Protein AF-R7J8L6-F1 (afdb_monomer_lite)

pLDDT: mean 87.49, std 13.2, range [53.81, 97.88]

Foldseek 3Di:
DVVVVVVVVVVVVVVVVVVVVLVVLLVVLVVLLVVLLVLLLQLLQLLLVLVVLVVVVSVVSVVVSVVLVVVLVVVLCVVQPDDPPDDPVCVSCSSNVSSVVSNVSSVVVSVVSLVVLQVCCVPCLVSCVPPHNCSNPPVSSVVSD

Secondary structure (DSSP, 8-state):
-HHHHHHHHHHHHHHHHHHHHHHHHHHHHHHHHHHHHHHHHHHHHHHHHHTTTSHHHHHHHHHHHHHHHHHHHHHHHHHS---TTS-HHHHHHHHHHHHHHHHHHHHHHHHHHHHHHHHHHHHHGGGGTTT-TTTT-HHHHHTT-

Sequence (145 aa):
MKKFIIILTLLLFANSVLAASNTNEKRNAFREMAKSHQYQHETCINISRNFKSDNRFSNYLRNNCLLYESDRQRMLDTIFPISNNVDESYKEQYPILKANFAIAMNKREIENYRLIINEYCKYNKYKFAKKDPEACSPKRINSLF

Structure (mmCIF, N/CA/C/O backbone):
data_AF-R7J8L6-F1
#
_entry.id   AF-R7J8L6-F1
#
loop_
_atom_site.group_PDB
_atom_site.id
_atom_site.type_symbol
_atom_site.label_atom_id
_atom_site.label_alt_id
_atom_site.label_comp_id
_atom_site.label_asym_id
_atom_site.label_entity_id
_atom_site.label_seq_id
_atom_site.pdbx_PDB_ins_code
_atom_site.Cartn_x
_atom_site.Cartn_y
_atom_site.Cartn_z
_atom_site.occupancy
_atom_site.B_iso_or_equiv
_atom_site.auth_seq_id
_atom_site.auth_comp_id
_atom_site.auth_asym_id
_atom_site.auth_atom_id
_atom_site.pdbx_PDB_model_num
ATOM 1 N N . MET A 1 1 ? 47.776 9.329 -38.744 1.00 53.81 1 MET A N 1
ATOM 2 C CA . MET A 1 1 ? 47.288 8.055 -38.161 1.00 53.81 1 MET A CA 1
ATOM 3 C C . MET A 1 1 ? 47.088 8.110 -36.643 1.00 53.81 1 MET A C 1
ATOM 5 O O . MET A 1 1 ? 45.964 7.889 -36.221 1.00 53.81 1 MET A O 1
ATOM 9 N N . LYS A 1 2 ? 48.084 8.485 -35.816 1.00 56.31 2 LYS A N 1
ATOM 10 C CA . LYS A 1 2 ? 47.926 8.561 -34.339 1.00 56.31 2 LYS A CA 1
ATOM 11 C C . LYS A 1 2 ? 46.737 9.416 -33.852 1.00 56.31 2 LYS A C 1
ATOM 13 O O . LYS A 1 2 ? 46.023 8.989 -32.957 1.00 56.31 2 LYS A O 1
ATOM 18 N N . LYS A 1 3 ? 46.477 10.578 -34.471 1.00 58.47 3 LYS A N 1
ATOM 19 C CA . LYS A 1 3 ? 45.348 11.462 -34.103 1.00 58.47 3 LYS A CA 1
ATOM 20 C C . LYS A 1 3 ? 43.967 10.832 -34.358 1.00 58.47 3 LYS A C 1
ATOM 22 O O . LYS A 1 3 ? 43.068 11.016 -33.551 1.00 58.47 3 LYS A O 1
ATOM 27 N N . PHE A 1 4 ? 43.819 10.046 -35.427 1.00 65.19 4 PHE A N 1
ATOM 28 C CA . PHE A 1 4 ? 42.569 9.340 -35.737 1.00 65.19 4 PHE A CA 1
ATOM 29 C C . PHE A 1 4 ? 42.309 8.178 -34.773 1.00 65.19 4 PHE A C 1
ATOM 31 O O . PHE A 1 4 ? 41.178 7.993 -34.348 1.00 65.19 4 PHE A O 1
ATOM 38 N N . ILE A 1 5 ? 43.358 7.452 -34.369 1.00 68.38 5 ILE A N 1
ATOM 39 C CA . ILE A 1 5 ? 43.252 6.364 -33.383 1.00 68.38 5 ILE A CA 1
ATOM 40 C C . ILE A 1 5 ? 42.803 6.909 -32.021 1.00 68.38 5 ILE A C 1
ATOM 42 O O . ILE A 1 5 ? 41.947 6.302 -31.394 1.00 68.38 5 ILE A O 1
ATOM 46 N N . ILE A 1 6 ? 43.323 8.070 -31.600 1.00 69.19 6 ILE A N 1
ATOM 47 C CA . ILE A 1 6 ? 42.945 8.727 -30.335 1.00 69.19 6 ILE A CA 1
ATOM 48 C C . ILE A 1 6 ? 41.477 9.179 -30.342 1.00 69.19 6 ILE A C 1
ATOM 50 O O . ILE A 1 6 ? 40.776 9.022 -29.347 1.00 69.19 6 ILE A O 1
ATOM 54 N N . ILE A 1 7 ? 40.994 9.721 -31.463 1.00 73.38 7 ILE A N 1
ATOM 55 C CA . ILE A 1 7 ? 39.585 10.114 -31.606 1.00 73.38 7 ILE A CA 1
ATOM 56 C C . ILE A 1 7 ? 38.680 8.875 -31.582 1.00 73.38 7 ILE A C 1
ATOM 58 O O . ILE A 1 7 ? 37.640 8.892 -30.927 1.00 73.38 7 ILE A O 1
ATOM 62 N N . LEU A 1 8 ? 39.093 7.783 -32.236 1.00 67.25 8 LEU A N 1
ATOM 63 C CA . LEU A 1 8 ? 38.342 6.529 -32.232 1.00 67.25 8 LEU A CA 1
ATOM 64 C C . LEU A 1 8 ? 38.259 5.918 -30.827 1.00 67.25 8 LEU A C 1
ATOM 66 O O . LEU A 1 8 ? 37.186 5.487 -30.415 1.00 67.25 8 LEU A O 1
ATOM 70 N N . THR A 1 9 ? 39.360 5.912 -30.067 1.00 66.56 9 THR A N 1
ATOM 71 C CA . THR A 1 9 ? 39.338 5.429 -28.680 1.00 66.56 9 THR A CA 1
ATOM 72 C C . THR A 1 9 ? 38.484 6.323 -27.787 1.00 66.56 9 THR A C 1
ATOM 74 O O . THR A 1 9 ? 37.674 5.792 -27.034 1.00 66.56 9 THR A O 1
ATOM 77 N N . LEU A 1 10 ? 38.563 7.652 -27.906 1.00 63.28 10 LEU A N 1
ATOM 78 C CA . LEU A 1 10 ? 37.692 8.579 -27.164 1.00 63.28 10 LEU A CA 1
ATOM 79 C C . LEU A 1 10 ? 36.199 8.351 -27.448 1.00 63.28 10 LEU A C 1
ATOM 81 O O . LEU A 1 10 ? 35.400 8.328 -26.513 1.00 63.28 10 LEU A O 1
ATOM 85 N N . LEU A 1 11 ? 35.822 8.124 -28.710 1.00 64.12 11 LEU A N 1
ATOM 86 C CA . LEU A 1 11 ? 34.441 7.809 -29.093 1.00 64.12 11 LEU A CA 1
ATOM 87 C C . LEU A 1 11 ? 33.970 6.467 -28.512 1.00 64.12 11 LEU A C 1
ATOM 89 O O . LEU A 1 11 ? 32.848 6.367 -28.021 1.00 64.12 11 LEU A O 1
ATOM 93 N N . LEU A 1 12 ? 34.829 5.445 -28.507 1.00 61.06 12 LEU A N 1
ATOM 94 C CA . LEU A 1 12 ? 34.514 4.142 -27.910 1.00 61.06 12 LEU A CA 1
ATOM 95 C C . LEU A 1 12 ? 34.343 4.223 -26.381 1.00 61.06 12 LEU A C 1
ATOM 97 O O . LEU A 1 12 ? 33.446 3.578 -25.837 1.00 61.06 12 LEU A O 1
ATOM 101 N N . PHE A 1 13 ? 35.141 5.047 -25.691 1.00 59.06 13 PHE A N 1
ATOM 102 C CA . PHE A 1 13 ? 34.983 5.304 -24.253 1.00 59.06 13 PHE A CA 1
ATOM 103 C C . PHE A 1 13 ? 33.731 6.134 -23.928 1.00 59.06 13 PHE A C 1
ATOM 105 O O . PHE A 1 13 ? 33.062 5.862 -22.936 1.00 59.06 13 PHE A O 1
ATOM 112 N N . ALA A 1 14 ? 33.364 7.111 -24.761 1.00 57.62 14 ALA A N 1
ATOM 113 C CA . ALA A 1 14 ? 32.132 7.878 -24.562 1.00 57.62 14 ALA A CA 1
ATOM 114 C C . ALA A 1 14 ? 30.876 6.997 -24.709 1.00 57.62 14 ALA A C 1
ATOM 116 O O . ALA A 1 14 ? 29.953 7.083 -23.897 1.00 57.62 14 ALA A O 1
ATOM 117 N N . ASN A 1 15 ? 30.868 6.091 -25.692 1.00 55.34 15 ASN A N 1
ATOM 118 C CA . ASN A 1 15 ? 29.750 5.175 -25.926 1.00 55.34 15 ASN A CA 1
ATOM 119 C C . ASN A 1 15 ? 29.585 4.130 -24.808 1.00 55.34 15 ASN A C 1
ATOM 121 O O . ASN A 1 15 ? 28.457 3.797 -24.444 1.00 55.34 15 ASN A O 1
ATOM 125 N N . SER A 1 16 ? 30.679 3.637 -24.217 1.00 57.97 16 SER A N 1
ATOM 126 C CA . SER A 1 16 ? 30.599 2.680 -23.103 1.00 57.97 16 SER A CA 1
ATOM 127 C C . SER A 1 16 ? 30.101 3.321 -21.802 1.00 57.97 16 SER A C 1
ATOM 129 O O . SER A 1 16 ? 29.339 2.692 -21.066 1.00 57.97 16 SER A O 1
ATOM 131 N N . VAL A 1 17 ? 30.442 4.589 -21.545 1.00 58.09 17 VAL A N 1
ATOM 132 C CA . VAL A 1 17 ? 29.925 5.353 -20.395 1.00 58.09 17 VAL A CA 1
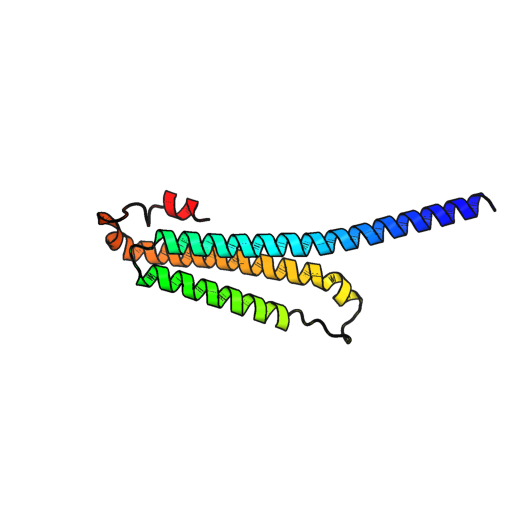ATOM 133 C C . VAL A 1 17 ? 28.417 5.611 -20.523 1.00 58.09 17 VAL A C 1
ATOM 135 O O . VAL A 1 17 ? 27.687 5.445 -19.545 1.00 58.09 17 VAL A O 1
ATOM 138 N N . LEU A 1 18 ? 27.931 5.939 -21.726 1.00 56.25 18 LEU A N 1
ATOM 139 C CA . LEU A 1 18 ? 26.500 6.145 -22.002 1.00 56.25 18 LEU A CA 1
ATOM 140 C C . LEU A 1 18 ? 25.684 4.839 -21.938 1.00 56.25 18 LEU A C 1
ATOM 142 O O . LEU A 1 18 ? 24.567 4.820 -21.422 1.00 56.25 18 LEU A O 1
ATOM 146 N N . ALA A 1 19 ? 26.240 3.720 -22.406 1.00 58.34 19 ALA A N 1
ATOM 147 C CA . ALA A 1 19 ? 25.586 2.415 -22.284 1.00 58.34 19 ALA A CA 1
ATOM 148 C C . ALA A 1 19 ? 25.493 1.947 -20.814 1.00 58.34 19 ALA A C 1
ATOM 150 O O . ALA A 1 19 ? 24.480 1.380 -20.381 1.00 58.34 19 ALA A O 1
ATOM 151 N N . ALA A 1 20 ? 26.531 2.219 -20.014 1.00 57.34 20 ALA A N 1
ATOM 152 C CA . ALA A 1 20 ? 26.553 1.898 -18.590 1.00 57.34 20 ALA A CA 1
ATOM 153 C C . ALA A 1 20 ? 25.576 2.759 -17.767 1.00 57.34 20 ALA A C 1
ATOM 155 O O . ALA A 1 20 ? 24.945 2.242 -16.840 1.00 57.34 20 ALA A O 1
ATOM 156 N N . SER A 1 21 ? 25.408 4.047 -18.098 1.00 63.06 21 SER A N 1
ATOM 157 C CA . SER A 1 21 ? 24.462 4.930 -17.399 1.00 63.06 21 SER A CA 1
ATOM 158 C C . SER A 1 21 ? 23.007 4.496 -17.606 1.00 63.06 21 SER A C 1
ATOM 160 O O . SER A 1 21 ? 22.286 4.342 -16.620 1.00 63.06 21 SER A O 1
ATOM 162 N N . ASN A 1 22 ? 22.611 4.174 -18.842 1.00 63.41 22 ASN A N 1
ATOM 163 C CA . ASN A 1 22 ? 21.266 3.689 -19.178 1.00 63.41 22 ASN A CA 1
ATOM 164 C C . ASN A 1 22 ? 20.936 2.367 -18.449 1.00 63.41 22 ASN A C 1
ATOM 166 O O . ASN A 1 22 ? 19.855 2.177 -17.888 1.00 63.41 22 ASN A O 1
ATOM 170 N N . THR A 1 23 ? 21.909 1.455 -18.361 1.00 70.56 23 THR A N 1
ATOM 171 C CA . THR A 1 23 ? 21.743 0.188 -17.625 1.00 70.56 23 THR A CA 1
ATOM 172 C C . THR A 1 23 ? 21.590 0.413 -16.113 1.00 70.56 23 THR A C 1
ATOM 174 O O . THR A 1 23 ? 20.761 -0.228 -15.460 1.00 70.56 23 THR A O 1
ATOM 177 N N . ASN A 1 24 ? 22.357 1.348 -15.541 1.00 83.94 24 ASN A N 1
ATOM 178 C CA . ASN A 1 24 ? 22.250 1.713 -14.128 1.00 83.94 24 ASN A CA 1
ATOM 179 C C . ASN A 1 24 ? 20.905 2.372 -13.799 1.00 83.94 24 ASN A C 1
ATOM 181 O O . ASN A 1 24 ? 20.324 2.066 -12.758 1.00 83.94 24 ASN A O 1
ATOM 185 N N . GLU A 1 25 ? 20.396 3.232 -14.678 1.00 85.38 25 GLU A N 1
ATOM 186 C CA . GLU A 1 25 ? 19.110 3.908 -14.511 1.00 85.38 25 GLU A CA 1
ATOM 187 C C . GLU A 1 25 ? 17.943 2.913 -14.476 1.00 85.38 25 GLU A C 1
ATOM 189 O O . GLU A 1 25 ? 17.163 2.909 -13.523 1.00 85.38 25 GLU A O 1
ATOM 194 N N . LYS A 1 26 ? 17.890 1.977 -15.432 1.00 87.00 26 LYS A N 1
ATOM 195 C CA . LYS A 1 26 ? 16.882 0.901 -15.473 1.00 87.00 26 LYS A CA 1
ATOM 196 C C . LYS A 1 26 ? 16.895 0.046 -14.203 1.00 87.00 26 LYS A C 1
ATOM 198 O O . LYS A 1 26 ? 15.844 -0.266 -13.641 1.00 87.00 26 LYS A O 1
ATOM 203 N N . ARG A 1 27 ? 18.087 -0.316 -13.717 1.00 87.81 27 ARG A N 1
ATOM 204 C CA . ARG A 1 27 ? 18.243 -1.076 -12.467 1.00 87.81 27 ARG A CA 1
ATOM 205 C C . ARG A 1 27 ? 17.770 -0.272 -11.256 1.00 87.81 27 ARG A C 1
ATOM 207 O O . ARG A 1 27 ? 17.108 -0.824 -10.378 1.00 87.81 27 ARG A O 1
ATOM 214 N N . ASN A 1 28 ? 18.111 1.012 -11.199 1.00 92.19 28 ASN A N 1
ATOM 215 C CA . ASN A 1 28 ? 17.685 1.891 -10.116 1.00 92.19 28 ASN A CA 1
ATOM 216 C C . ASN A 1 28 ? 16.161 2.056 -10.111 1.00 92.19 28 ASN A C 1
ATOM 218 O O . ASN A 1 28 ? 15.561 1.949 -9.047 1.00 92.19 28 ASN A O 1
ATOM 222 N N . ALA A 1 29 ? 15.526 2.195 -11.277 1.00 91.75 29 ALA A N 1
ATOM 223 C CA . ALA A 1 29 ? 14.073 2.287 -11.394 1.00 91.75 29 ALA A CA 1
ATOM 224 C C . ALA A 1 29 ? 13.365 1.068 -10.770 1.00 91.75 29 ALA A C 1
ATOM 226 O O . ALA A 1 29 ? 12.497 1.225 -9.911 1.00 91.75 29 ALA A O 1
ATOM 227 N N . PHE A 1 30 ? 13.790 -0.156 -11.104 1.00 92.06 30 PHE A N 1
ATOM 228 C CA . PHE A 1 30 ? 13.230 -1.360 -10.477 1.00 92.06 30 PHE A CA 1
ATOM 229 C C . PHE A 1 30 ? 13.519 -1.456 -8.975 1.00 92.06 30 PHE A C 1
ATOM 231 O O . PHE A 1 30 ? 12.680 -1.946 -8.218 1.00 92.06 30 PHE A O 1
ATOM 238 N N . ARG A 1 31 ? 14.681 -0.974 -8.521 1.00 95.31 31 ARG A N 1
ATOM 239 C CA . ARG A 1 31 ? 15.014 -0.937 -7.092 1.00 95.31 31 ARG A CA 1
ATOM 240 C C . ARG A 1 31 ? 14.081 -0.008 -6.321 1.00 95.31 31 ARG A C 1
ATOM 242 O O . ARG A 1 31 ? 13.596 -0.388 -5.259 1.00 95.31 31 ARG A O 1
ATOM 249 N N . GLU A 1 32 ? 13.816 1.181 -6.851 1.00 95.94 32 GLU A N 1
ATOM 250 C CA . GLU A 1 32 ? 12.883 2.134 -6.246 1.00 95.94 32 GLU A CA 1
ATOM 251 C C . GLU A 1 32 ? 11.438 1.621 -6.298 1.00 95.94 32 GLU A C 1
ATOM 253 O O . GLU A 1 32 ? 10.703 1.750 -5.320 1.00 95.94 32 GLU A O 1
ATOM 258 N N . MET A 1 33 ? 11.051 0.931 -7.375 1.00 96.12 33 MET A N 1
ATOM 259 C CA . MET A 1 33 ? 9.768 0.227 -7.447 1.00 96.12 33 MET A CA 1
ATOM 260 C C . MET A 1 33 ? 9.630 -0.822 -6.334 1.00 96.12 33 MET A C 1
ATOM 262 O O . MET A 1 33 ? 8.625 -0.835 -5.626 1.00 96.12 33 MET A O 1
ATOM 266 N N . ALA A 1 34 ? 10.643 -1.671 -6.139 1.00 96.31 34 ALA A N 1
ATOM 267 C CA . ALA A 1 34 ? 10.632 -2.697 -5.096 1.00 96.31 34 ALA A CA 1
ATOM 268 C C . ALA A 1 34 ? 10.539 -2.088 -3.687 1.00 96.31 34 ALA A C 1
ATOM 270 O O . ALA A 1 34 ? 9.723 -2.532 -2.882 1.00 96.31 34 ALA A O 1
ATOM 271 N N . LYS A 1 35 ? 11.307 -1.025 -3.409 1.00 97.75 35 LYS A N 1
ATOM 272 C CA . LYS A 1 35 ? 11.197 -0.270 -2.149 1.00 97.75 35 LYS A CA 1
ATOM 273 C C . LYS A 1 35 ? 9.799 0.315 -1.954 1.00 97.75 35 LYS A C 1
ATOM 275 O O . LYS A 1 35 ? 9.263 0.261 -0.854 1.00 97.75 35 LYS A O 1
ATOM 280 N N . SER A 1 36 ? 9.195 0.851 -3.015 1.00 97.88 36 SER A N 1
ATOM 281 C CA . SER A 1 36 ? 7.840 1.401 -2.964 1.00 97.88 36 SER A CA 1
ATOM 282 C C . SER A 1 36 ? 6.787 0.330 -2.659 1.00 97.88 36 SER A C 1
ATOM 284 O O . SER A 1 36 ? 5.876 0.593 -1.877 1.00 97.88 36 SER A O 1
ATOM 286 N N . HIS A 1 37 ? 6.923 -0.877 -3.218 1.00 97.31 37 HIS A N 1
ATOM 287 C CA . HIS A 1 37 ? 6.065 -2.017 -2.873 1.00 97.31 37 HIS A CA 1
ATOM 288 C C . HIS A 1 37 ? 6.210 -2.411 -1.412 1.00 97.31 37 HIS A C 1
ATOM 290 O O . HIS A 1 37 ? 5.209 -2.555 -0.717 1.00 97.31 37 HIS A O 1
ATOM 296 N N . GLN A 1 38 ? 7.451 -2.542 -0.943 1.00 97.25 38 GLN A N 1
ATOM 297 C CA . GLN A 1 38 ? 7.723 -2.888 0.445 1.00 97.25 38 GLN A CA 1
ATOM 298 C C . GLN A 1 38 ? 7.119 -1.858 1.403 1.00 97.25 38 GLN A C 1
ATOM 300 O O . GLN A 1 38 ? 6.416 -2.238 2.333 1.00 97.25 38 GLN A O 1
ATOM 305 N N . TYR A 1 39 ? 7.329 -0.567 1.143 1.00 97.50 39 TYR A N 1
ATOM 306 C CA . TYR A 1 39 ? 6.763 0.499 1.964 1.00 97.50 39 TYR A CA 1
ATOM 307 C C . TYR A 1 39 ? 5.228 0.443 1.996 1.00 97.50 39 TYR A C 1
ATOM 309 O O . TYR A 1 39 ? 4.649 0.454 3.077 1.00 97.50 39 TYR A O 1
ATOM 317 N N . GLN A 1 40 ? 4.553 0.289 0.847 1.00 97.50 40 GLN A N 1
ATOM 318 C CA . GLN A 1 40 ? 3.088 0.166 0.819 1.00 97.50 40 GLN A CA 1
ATOM 319 C C . GLN A 1 40 ? 2.589 -1.055 1.606 1.00 97.50 40 GLN A C 1
ATOM 321 O O . GLN A 1 40 ? 1.644 -0.919 2.389 1.00 97.5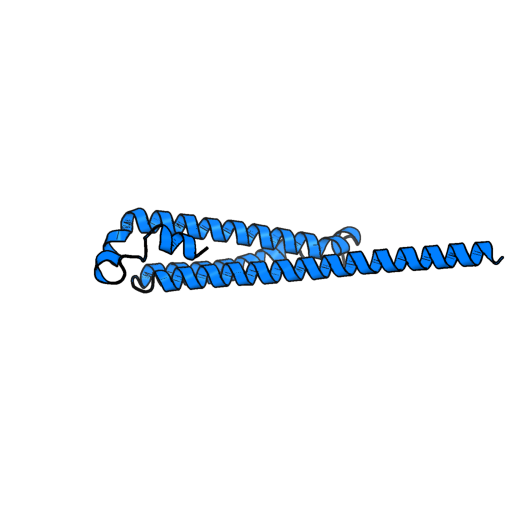0 40 GLN A O 1
ATOM 326 N N . HIS A 1 41 ? 3.230 -2.214 1.438 1.00 96.94 41 HIS A N 1
ATOM 327 C CA . HIS A 1 41 ? 2.903 -3.431 2.179 1.00 96.94 41 HIS A CA 1
ATOM 328 C C . HIS A 1 41 ? 3.058 -3.223 3.693 1.00 96.94 41 HIS A C 1
ATOM 330 O O . HIS A 1 41 ? 2.135 -3.476 4.471 1.00 96.94 41 HIS A O 1
ATOM 336 N N . GLU A 1 42 ? 4.207 -2.701 4.127 1.00 96.94 42 GLU A N 1
ATOM 337 C CA . GLU A 1 42 ? 4.504 -2.445 5.537 1.00 96.94 42 GLU A CA 1
ATOM 338 C C . GLU A 1 42 ? 3.530 -1.436 6.155 1.00 96.94 42 GLU A C 1
ATOM 340 O O . GLU A 1 42 ? 2.998 -1.689 7.240 1.00 96.94 42 GLU A O 1
ATOM 345 N N . THR A 1 43 ? 3.227 -0.339 5.455 1.00 97.31 43 THR A N 1
ATOM 346 C CA . THR A 1 43 ? 2.216 0.643 5.867 1.00 97.31 43 THR A CA 1
ATOM 347 C C . THR A 1 43 ? 0.861 -0.031 6.082 1.00 97.31 43 THR A C 1
ATOM 349 O O . THR A 1 43 ? 0.269 0.104 7.154 1.00 97.31 43 THR A O 1
ATOM 352 N N . CYS A 1 44 ? 0.392 -0.832 5.122 1.00 96.50 44 CYS A N 1
ATOM 353 C CA . CYS A 1 44 ? -0.859 -1.583 5.243 1.00 96.50 44 CYS A CA 1
ATOM 354 C C . CYS A 1 44 ? -0.870 -2.515 6.474 1.00 96.50 44 CYS A C 1
ATOM 356 O O . CYS A 1 44 ? -1.843 -2.544 7.240 1.00 96.50 44 CYS A O 1
ATOM 358 N N . ILE A 1 45 ? 0.214 -3.265 6.700 1.00 95.94 45 ILE A N 1
ATOM 359 C CA . ILE A 1 45 ? 0.325 -4.200 7.824 1.00 95.94 45 ILE A CA 1
ATOM 360 C C . ILE A 1 45 ? 0.327 -3.450 9.158 1.00 95.94 45 ILE A C 1
ATOM 362 O O . ILE A 1 45 ? -0.372 -3.857 10.093 1.00 95.94 45 ILE A O 1
ATOM 366 N N . ASN A 1 46 ? 1.063 -2.343 9.252 1.00 97.06 46 ASN A N 1
ATOM 367 C CA . ASN A 1 46 ? 1.116 -1.499 10.444 1.00 97.06 46 ASN A CA 1
ATOM 368 C C . ASN A 1 46 ? -0.262 -0.920 10.777 1.00 97.06 46 ASN A C 1
ATOM 370 O O . ASN A 1 46 ? -0.714 -1.010 11.922 1.00 97.06 46 ASN A O 1
ATOM 374 N N . ILE A 1 47 ? -0.970 -0.423 9.764 1.00 97.25 47 ILE A N 1
ATOM 375 C CA . ILE A 1 47 ? -2.341 0.077 9.880 1.00 97.25 47 ILE A CA 1
ATOM 376 C C . ILE A 1 47 ? -3.283 -1.022 10.379 1.00 97.25 47 ILE A C 1
ATOM 378 O O . ILE A 1 47 ? -3.999 -0.836 11.363 1.00 97.25 47 ILE A O 1
ATOM 382 N N . SER A 1 48 ? -3.259 -2.200 9.756 1.00 97.12 48 SER A N 1
ATOM 383 C CA . SER A 1 48 ? -4.093 -3.323 10.186 1.00 97.12 48 SER A CA 1
ATOM 384 C C . SER A 1 48 ? -3.818 -3.728 11.639 1.00 97.12 48 SER A C 1
ATOM 386 O O . SER A 1 48 ? -4.755 -3.991 12.401 1.00 97.12 48 SER A O 1
ATOM 388 N N . ARG A 1 49 ? -2.542 -3.776 12.040 1.00 96.50 49 ARG A N 1
ATOM 389 C CA . ARG A 1 49 ? -2.125 -4.125 13.406 1.00 96.50 49 ARG A CA 1
ATOM 390 C C . ARG A 1 49 ? -2.557 -3.081 14.431 1.00 96.50 49 ARG A C 1
ATOM 392 O O . ARG A 1 49 ? -2.944 -3.477 15.530 1.00 96.50 49 ARG A O 1
ATOM 399 N N . ASN A 1 50 ? -2.544 -1.794 14.079 1.00 96.88 50 ASN A N 1
ATOM 400 C CA . ASN A 1 50 ? -3.060 -0.719 14.931 1.00 96.88 50 ASN A CA 1
ATOM 401 C C . ASN A 1 50 ? -4.529 -0.970 15.309 1.00 96.88 50 ASN A C 1
ATOM 403 O O . ASN A 1 50 ? -4.904 -0.884 16.473 1.00 96.88 50 ASN A O 1
ATOM 407 N N . PHE A 1 51 ? -5.348 -1.398 14.347 1.00 96.94 51 PHE A N 1
ATOM 408 C CA . PHE A 1 51 ? -6.774 -1.649 14.569 1.00 96.94 51 PHE A CA 1
ATOM 409 C C . PHE A 1 51 ? -7.118 -3.075 15.015 1.00 96.94 51 PHE A C 1
ATOM 411 O O . PHE A 1 51 ? -8.282 -3.460 14.957 1.00 96.94 51 PHE A O 1
ATOM 418 N N . LYS A 1 52 ? -6.152 -3.866 15.506 1.00 94.31 52 LYS A N 1
ATOM 419 C CA . LYS A 1 52 ? -6.363 -5.274 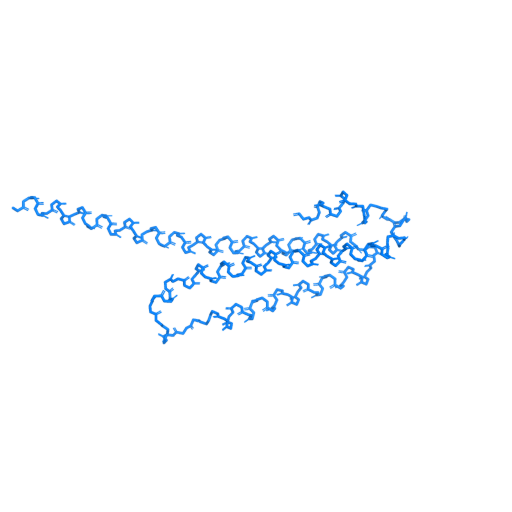15.914 1.00 94.31 52 LYS A CA 1
ATOM 420 C C . LYS A 1 52 ? -7.489 -5.490 16.935 1.00 94.31 52 LYS A C 1
ATOM 422 O O . LYS A 1 52 ? -8.005 -6.591 17.053 1.00 94.31 52 LYS A O 1
ATOM 427 N N . SER A 1 53 ? -7.841 -4.467 17.712 1.00 93.06 53 SER A N 1
ATOM 428 C CA . SER A 1 53 ? -8.923 -4.524 18.701 1.00 93.06 53 SER A CA 1
ATOM 429 C C . SER A 1 53 ? -10.323 -4.480 18.070 1.00 93.06 53 SER A C 1
ATOM 431 O O . SER A 1 53 ? -11.274 -4.935 18.707 1.00 93.06 53 SER A O 1
ATOM 433 N N . ASP A 1 54 ? -10.443 -4.010 16.822 1.00 95.31 54 ASP A N 1
ATOM 434 C CA . ASP A 1 54 ? -11.611 -4.191 15.958 1.00 95.31 54 ASP A CA 1
ATOM 435 C C . ASP A 1 54 ? -11.248 -5.167 14.827 1.00 95.31 54 ASP A C 1
ATOM 437 O O . ASP A 1 54 ? -10.791 -4.783 13.747 1.00 95.31 54 ASP A O 1
ATOM 441 N N . ASN A 1 55 ? -11.454 -6.462 15.086 1.00 94.56 55 ASN A N 1
ATOM 442 C CA . ASN A 1 55 ? -11.125 -7.537 14.146 1.00 94.56 55 ASN A CA 1
ATOM 443 C C . ASN A 1 55 ? -11.758 -7.340 12.763 1.00 94.56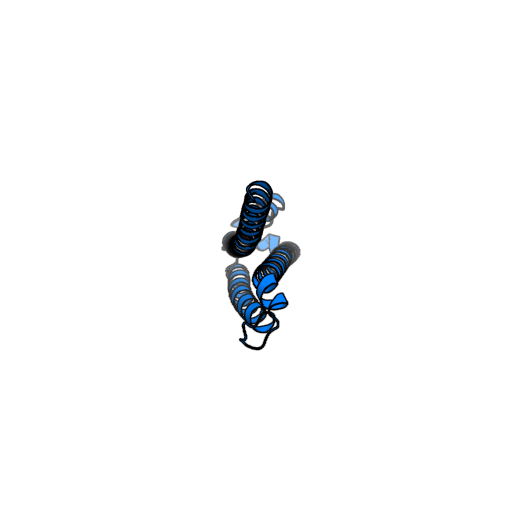 55 ASN A C 1
ATOM 445 O O . ASN A 1 55 ? -11.144 -7.688 11.756 1.00 94.56 55 ASN A O 1
ATOM 449 N N . ARG A 1 56 ? -12.975 -6.783 12.688 1.00 96.12 56 ARG A N 1
ATOM 450 C CA . ARG A 1 56 ? -13.666 -6.585 11.410 1.00 96.12 56 ARG A CA 1
ATOM 451 C C . ARG A 1 56 ? -12.934 -5.545 10.570 1.00 96.12 56 ARG A C 1
ATOM 453 O O . ARG A 1 56 ? -12.652 -5.805 9.403 1.00 96.12 56 ARG A O 1
ATOM 460 N N . PHE A 1 57 ? -12.600 -4.399 11.161 1.00 97.06 57 PHE A N 1
ATOM 461 C CA . PHE A 1 57 ? -11.878 -3.349 10.447 1.00 97.06 57 PHE A CA 1
ATOM 462 C C . PHE A 1 57 ? -10.429 -3.752 10.136 1.00 97.06 57 PHE A C 1
ATOM 464 O O . PHE A 1 57 ? -9.961 -3.560 9.015 1.00 97.06 57 PHE A O 1
ATOM 471 N N . SER A 1 58 ? -9.742 -4.401 11.080 1.00 97.19 58 SER A N 1
ATOM 472 C CA . SER A 1 58 ? -8.385 -4.923 10.873 1.00 97.19 58 SER A CA 1
ATOM 473 C C . SER A 1 58 ? -8.312 -5.916 9.706 1.00 97.19 58 SER A C 1
ATOM 475 O O . SER A 1 58 ? -7.396 -5.824 8.886 1.00 97.19 58 SER A O 1
ATOM 477 N N . ASN A 1 59 ? -9.287 -6.825 9.591 1.00 97.38 59 ASN A N 1
ATOM 478 C CA . ASN A 1 59 ? -9.364 -7.788 8.488 1.00 97.38 59 ASN A CA 1
ATOM 479 C C . ASN A 1 59 ? -9.751 -7.131 7.161 1.00 97.38 59 ASN A C 1
ATOM 481 O O . ASN A 1 59 ? -9.191 -7.486 6.129 1.00 97.38 59 ASN A O 1
ATOM 485 N N . TYR A 1 60 ? -10.657 -6.149 7.180 1.00 96.94 60 TYR A N 1
ATOM 486 C CA . TYR A 1 60 ? -10.977 -5.351 5.995 1.00 96.94 60 TYR A CA 1
ATOM 487 C C . TYR A 1 60 ? -9.717 -4.701 5.401 1.00 96.94 60 TYR A C 1
ATOM 489 O O . TYR A 1 60 ? -9.477 -4.808 4.201 1.00 96.94 60 TYR A O 1
ATOM 497 N N . LEU A 1 61 ? -8.870 -4.102 6.244 1.00 97.19 61 LEU A N 1
ATOM 498 C CA . LEU A 1 61 ? -7.605 -3.495 5.818 1.00 97.19 61 LEU A CA 1
ATOM 499 C C . LEU A 1 61 ? -6.635 -4.526 5.216 1.00 97.19 61 LEU A C 1
ATOM 501 O O . LEU A 1 61 ? -6.072 -4.276 4.153 1.00 97.19 61 LEU A O 1
ATOM 505 N N . ARG A 1 62 ? -6.482 -5.705 5.842 1.00 95.88 62 ARG A N 1
ATOM 506 C CA . ARG A 1 62 ? -5.632 -6.793 5.308 1.00 95.88 62 ARG A CA 1
ATOM 507 C C . ARG A 1 62 ? -6.113 -7.281 3.950 1.00 95.88 62 ARG A C 1
ATOM 509 O O . ARG A 1 62 ? -5.309 -7.434 3.040 1.00 95.88 62 ARG A O 1
ATOM 516 N N . ASN A 1 63 ? -7.414 -7.512 3.817 1.00 95.94 63 ASN A N 1
ATOM 517 C CA . ASN A 1 63 ? -7.983 -8.039 2.584 1.00 95.94 63 ASN A CA 1
ATOM 518 C C . ASN A 1 63 ? -7.851 -7.031 1.440 1.00 95.94 63 ASN A C 1
ATOM 520 O O . ASN A 1 63 ? -7.437 -7.418 0.354 1.00 95.94 63 ASN A O 1
ATOM 524 N N . ASN A 1 64 ? -8.126 -5.745 1.683 1.00 94.31 64 ASN A N 1
ATOM 525 C CA . ASN A 1 64 ? -7.920 -4.711 0.664 1.00 94.31 64 ASN A CA 1
ATOM 526 C C . ASN A 1 64 ? -6.466 -4.613 0.218 1.00 94.31 64 ASN A C 1
ATOM 528 O O . ASN A 1 64 ? -6.202 -4.454 -0.964 1.00 94.31 64 ASN A O 1
ATOM 532 N N . CYS A 1 65 ? -5.530 -4.738 1.149 1.00 94.31 65 CYS A N 1
ATOM 533 C CA . CYS A 1 65 ? -4.110 -4.711 0.845 1.00 94.31 65 CYS A CA 1
ATOM 534 C C . CYS A 1 65 ? -3.674 -5.878 -0.052 1.00 94.31 65 CYS A C 1
ATOM 536 O O . CYS A 1 65 ? -3.044 -5.649 -1.080 1.00 94.31 65 CYS A O 1
ATOM 538 N N . LEU A 1 66 ? -4.096 -7.108 0.267 1.00 93.56 66 LEU A N 1
ATOM 539 C CA . LEU A 1 66 ? -3.830 -8.281 -0.576 1.00 93.56 66 LEU A CA 1
ATOM 540 C C . LEU A 1 66 ? -4.476 -8.157 -1.963 1.00 93.56 66 LEU A C 1
ATOM 542 O O . LEU A 1 66 ? -3.855 -8.490 -2.973 1.00 93.56 66 LEU A O 1
ATOM 546 N N . LEU A 1 67 ? -5.716 -7.661 -2.020 1.00 95.12 67 LEU A N 1
ATOM 547 C CA . LEU A 1 67 ? -6.416 -7.418 -3.281 1.00 95.12 67 LEU A CA 1
ATOM 548 C C . LEU A 1 67 ? -5.691 -6.364 -4.121 1.00 95.12 67 LEU A C 1
ATOM 550 O O . LEU A 1 67 ? -5.427 -6.606 -5.295 1.00 95.12 67 LEU A O 1
ATOM 554 N N . TYR A 1 68 ? -5.299 -5.243 -3.515 1.00 96.31 68 TYR A N 1
ATOM 555 C CA . TYR A 1 68 ? -4.548 -4.186 -4.184 1.00 96.31 68 TYR A CA 1
ATOM 556 C C . TYR A 1 68 ? -3.210 -4.693 -4.729 1.00 96.31 68 TYR A C 1
ATOM 558 O O . TYR A 1 68 ? -2.865 -4.395 -5.869 1.00 96.31 68 TYR A O 1
ATOM 566 N N . GLU A 1 69 ? -2.453 -5.476 -3.958 1.00 94.44 69 GLU A N 1
ATOM 567 C CA . GLU A 1 69 ? -1.172 -6.027 -4.414 1.00 94.44 69 GLU A CA 1
ATOM 568 C C . GLU A 1 69 ? -1.342 -6.930 -5.640 1.00 94.44 69 GLU A C 1
ATOM 570 O O . GLU A 1 69 ? -0.588 -6.805 -6.613 1.00 94.44 69 GLU A O 1
ATOM 575 N N . SER A 1 70 ? -2.366 -7.786 -5.620 1.00 94.12 70 SER A N 1
ATOM 576 C CA . SER A 1 70 ? -2.732 -8.640 -6.751 1.00 94.12 70 SER A CA 1
ATOM 577 C C . SER A 1 70 ? -3.164 -7.813 -7.967 1.00 94.12 70 SER A C 1
ATOM 579 O O . SER A 1 70 ? -2.701 -8.045 -9.087 1.00 94.12 70 SER A O 1
ATOM 581 N N . ASP A 1 71 ? -4.034 -6.825 -7.761 1.00 94.12 71 ASP A N 1
ATOM 582 C CA . ASP A 1 71 ? -4.559 -5.970 -8.824 1.00 94.12 71 ASP A CA 1
ATOM 583 C C . ASP A 1 71 ? -3.475 -5.100 -9.449 1.00 94.12 71 ASP A C 1
ATOM 585 O O . ASP A 1 71 ? -3.413 -4.975 -10.673 1.00 94.12 71 ASP A O 1
ATOM 589 N N . ARG A 1 72 ? -2.569 -4.561 -8.630 1.00 94.50 72 ARG A N 1
ATOM 590 C CA . ARG A 1 72 ? -1.404 -3.805 -9.081 1.00 94.50 72 ARG A CA 1
ATOM 591 C C . ARG A 1 72 ? -0.538 -4.651 -10.000 1.00 94.50 72 ARG A C 1
ATOM 593 O O . ARG A 1 72 ? -0.161 -4.172 -11.066 1.00 94.50 72 ARG A O 1
ATOM 600 N N . GLN A 1 73 ? -0.228 -5.890 -9.618 1.00 92.00 73 GLN A N 1
ATOM 601 C CA . GLN A 1 73 ? 0.584 -6.768 -10.458 1.00 92.00 73 GLN A CA 1
ATOM 602 C C . GLN A 1 73 ? -0.109 -7.051 -11.798 1.00 92.00 73 GLN A C 1
ATOM 604 O O . GLN A 1 73 ? 0.491 -6.864 -12.856 1.00 92.00 73 GLN A O 1
ATOM 609 N N . ARG A 1 74 ? -1.403 -7.385 -11.766 1.00 91.56 74 ARG A N 1
ATOM 610 C CA . ARG A 1 74 ? -2.206 -7.614 -12.975 1.00 91.56 74 ARG A CA 1
ATOM 611 C C . ARG A 1 74 ? -2.257 -6.386 -13.888 1.00 91.56 74 ARG A C 1
ATOM 613 O O . ARG A 1 74 ? -2.100 -6.517 -15.101 1.00 91.56 74 ARG A O 1
ATOM 620 N N . MET A 1 75 ? -2.458 -5.193 -13.328 1.00 91.38 75 MET A N 1
ATOM 621 C CA . MET A 1 75 ? -2.455 -3.939 -14.089 1.00 91.38 75 MET A CA 1
ATOM 622 C C . MET A 1 75 ? -1.093 -3.668 -14.718 1.00 91.38 75 MET A C 1
ATOM 624 O O . MET A 1 75 ? -1.027 -3.308 -15.890 1.00 91.38 75 MET A O 1
ATOM 628 N N . LEU A 1 76 ? -0.012 -3.864 -13.963 1.00 91.38 76 LEU A N 1
ATOM 629 C CA . LEU A 1 76 ? 1.348 -3.676 -14.456 1.00 91.38 76 LEU A CA 1
ATOM 630 C C . LEU A 1 76 ? 1.661 -4.591 -15.640 1.00 91.38 76 LEU A C 1
ATOM 632 O O . LEU A 1 76 ? 2.290 -4.142 -16.592 1.00 91.38 76 LEU A O 1
ATOM 636 N N . ASP A 1 77 ? 1.206 -5.839 -15.603 1.00 88.25 77 ASP A N 1
ATOM 637 C CA . ASP A 1 77 ? 1.441 -6.796 -16.686 1.00 88.25 77 ASP A CA 1
ATOM 638 C C . ASP A 1 77 ? 0.519 -6.558 -17.894 1.00 88.25 77 ASP A C 1
ATOM 640 O O . ASP A 1 77 ? 0.892 -6.862 -19.025 1.00 88.25 77 ASP A O 1
ATOM 644 N N . THR A 1 78 ? -0.650 -5.947 -17.675 1.00 87.94 78 THR A N 1
ATOM 645 C CA . THR A 1 78 ? -1.591 -5.575 -18.746 1.00 87.94 78 THR A CA 1
ATOM 646 C C . THR A 1 78 ? -1.169 -4.298 -19.477 1.00 87.94 78 THR A C 1
ATOM 648 O O . THR A 1 78 ? -1.230 -4.239 -20.701 1.00 87.94 78 THR A O 1
ATOM 651 N N . ILE A 1 79 ? -0.763 -3.260 -18.738 1.00 85.69 79 ILE A N 1
ATOM 652 C CA . ILE A 1 79 ? -0.393 -1.944 -19.294 1.00 85.69 79 ILE A CA 1
ATOM 653 C C . ILE A 1 79 ? 1.012 -1.981 -19.893 1.00 85.69 79 ILE A C 1
ATOM 655 O O . ILE A 1 79 ? 1.281 -1.325 -20.900 1.00 85.69 79 ILE A O 1
ATOM 659 N N . PHE A 1 80 ? 1.903 -2.759 -19.280 1.00 86.31 80 PHE A N 1
ATOM 660 C CA . PHE A 1 80 ? 3.276 -2.924 -19.727 1.00 86.31 80 PHE A CA 1
ATOM 661 C C . PHE A 1 80 ? 3.518 -4.386 -20.135 1.00 86.31 80 PHE A C 1
ATOM 663 O O . PHE A 1 80 ? 4.219 -5.115 -19.424 1.00 86.31 80 PHE A O 1
ATOM 670 N N . PRO A 1 81 ? 2.938 -4.847 -21.260 1.00 79.81 81 PRO A N 1
ATOM 671 C CA . PRO A 1 81 ? 3.205 -6.178 -21.776 1.00 79.81 81 PRO A CA 1
ATOM 672 C C . PRO A 1 81 ? 4.594 -6.221 -22.425 1.00 79.81 81 PRO A C 1
ATOM 674 O O . PRO A 1 81 ? 4.950 -5.368 -23.240 1.00 79.81 81 PRO A O 1
ATOM 677 N N . ILE A 1 82 ? 5.380 -7.251 -22.110 1.00 66.31 82 ILE A N 1
ATOM 678 C CA . ILE A 1 82 ? 6.618 -7.537 -22.842 1.00 66.31 82 ILE A CA 1
ATOM 679 C C . ILE A 1 82 ? 6.256 -8.462 -24.005 1.00 66.31 82 ILE A C 1
ATOM 681 O O . ILE A 1 82 ? 5.965 -9.637 -23.802 1.00 66.31 82 ILE A O 1
ATOM 685 N N . SER A 1 83 ? 6.268 -7.931 -25.226 1.00 64.56 83 SER A N 1
ATOM 686 C CA . SER A 1 83 ? 6.097 -8.712 -26.456 1.00 64.56 83 SER A CA 1
ATOM 687 C C . SER A 1 83 ? 7.299 -8.523 -27.376 1.00 64.56 83 SER A C 1
ATOM 689 O O . SER A 1 83 ? 7.943 -7.475 -27.389 1.00 64.56 83 SER A O 1
ATOM 691 N N . ASN A 1 84 ? 7.609 -9.528 -28.192 1.00 60.12 84 ASN A N 1
ATOM 692 C CA . ASN A 1 84 ? 8.682 -9.408 -29.178 1.00 60.12 84 ASN A CA 1
ATOM 693 C C . ASN A 1 84 ? 8.351 -8.372 -30.268 1.00 60.12 84 ASN A C 1
ATOM 695 O O . ASN A 1 84 ? 9.278 -7.800 -30.838 1.00 60.12 84 ASN A O 1
ATOM 699 N N . ASN A 1 85 ? 7.064 -8.057 -30.461 1.00 67.44 85 ASN A N 1
ATOM 700 C CA . ASN A 1 85 ? 6.556 -7.180 -31.521 1.00 67.44 85 ASN A CA 1
ATOM 701 C C . ASN A 1 85 ? 6.502 -5.684 -31.154 1.00 67.44 85 ASN A C 1
ATOM 703 O O . ASN A 1 85 ? 6.023 -4.895 -31.963 1.00 67.44 85 ASN A O 1
ATOM 707 N N . VAL A 1 86 ? 6.933 -5.278 -29.952 1.00 71.88 86 VAL A N 1
ATOM 708 C CA . VAL A 1 86 ? 6.988 -3.847 -29.588 1.00 71.88 86 VAL A CA 1
ATOM 709 C C . VAL A 1 86 ? 8.269 -3.188 -30.092 1.00 71.88 86 VAL A C 1
ATOM 711 O O . VAL A 1 86 ? 9.327 -3.823 -30.129 1.00 71.88 86 VAL A O 1
ATOM 714 N N . ASP A 1 87 ? 8.145 -1.904 -30.429 1.00 77.38 87 ASP A N 1
ATOM 715 C CA . ASP A 1 87 ? 9.228 -1.003 -30.831 1.00 77.38 87 ASP A CA 1
ATOM 716 C C . ASP A 1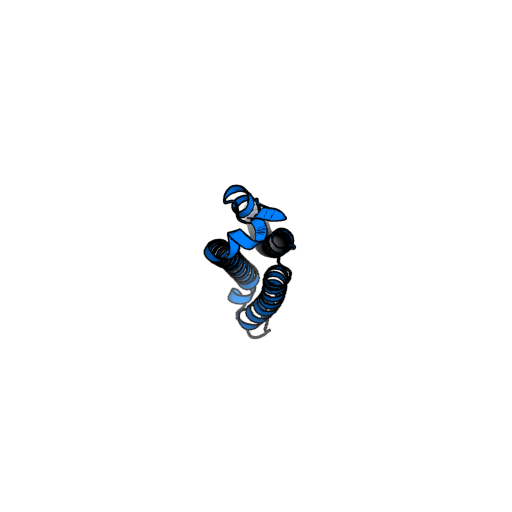 87 ? 10.413 -1.066 -29.841 1.00 77.38 87 ASP A C 1
ATOM 718 O O . ASP A 1 87 ? 10.222 -1.150 -28.621 1.00 77.38 87 ASP A O 1
ATOM 722 N N . GLU A 1 88 ? 11.647 -1.048 -30.350 1.00 76.75 88 GLU A N 1
ATOM 723 C CA . GLU A 1 88 ? 12.862 -1.060 -29.524 1.00 76.75 88 GLU A CA 1
ATOM 724 C C . GLU A 1 88 ? 12.925 0.140 -28.573 1.00 76.75 88 GLU A C 1
ATOM 726 O O . GLU A 1 88 ? 13.301 -0.023 -27.410 1.00 76.75 88 GLU A O 1
ATOM 731 N N . SER A 1 89 ? 12.458 1.312 -29.010 1.00 78.62 89 SER A N 1
ATOM 732 C CA . SER A 1 89 ? 12.387 2.515 -28.172 1.00 78.62 89 SER A CA 1
ATOM 733 C C . SER A 1 89 ? 11.490 2.317 -26.943 1.00 78.62 89 SER A C 1
ATOM 735 O O . SER A 1 89 ? 11.828 2.741 -25.834 1.00 78.62 89 SER A O 1
ATOM 737 N N . TYR A 1 90 ? 10.381 1.586 -27.101 1.00 76.94 90 TYR A N 1
ATOM 738 C CA . TYR A 1 90 ? 9.509 1.206 -25.992 1.00 76.94 90 TYR A CA 1
ATOM 739 C C . TYR A 1 90 ? 10.203 0.220 -25.051 1.00 76.94 90 TYR A C 1
ATOM 741 O O . TYR A 1 90 ? 10.151 0.399 -23.836 1.00 76.94 90 TYR A O 1
ATOM 749 N N . LYS A 1 91 ? 10.895 -0.796 -25.585 1.00 76.19 91 LYS A N 1
ATOM 750 C CA . LYS A 1 91 ? 11.630 -1.786 -24.775 1.00 76.19 91 LYS A CA 1
ATOM 751 C C . LYS A 1 91 ? 12.722 -1.134 -23.924 1.00 76.19 91 LYS A C 1
ATOM 753 O O . LYS A 1 91 ? 12.966 -1.575 -22.800 1.00 76.19 91 LYS A O 1
ATOM 758 N N . GLU A 1 92 ? 13.353 -0.071 -24.417 1.00 79.56 92 GLU A N 1
ATOM 759 C CA . GLU A 1 92 ? 14.335 0.681 -23.640 1.00 79.56 92 GLU A CA 1
ATOM 760 C C . GLU A 1 92 ? 13.712 1.498 -22.506 1.00 79.56 92 GLU A C 1
ATOM 762 O O . GLU A 1 92 ? 14.254 1.506 -21.402 1.00 79.56 92 GLU A O 1
ATOM 767 N N . GLN A 1 93 ? 12.577 2.157 -22.732 1.00 83.19 93 GLN A N 1
ATOM 768 C CA . GLN A 1 93 ? 11.927 2.977 -21.700 1.00 83.19 93 GLN A CA 1
ATOM 769 C C . GLN A 1 93 ? 11.055 2.162 -20.737 1.00 83.19 93 GLN A C 1
ATOM 771 O O . GLN A 1 93 ? 10.776 2.602 -19.619 1.00 83.19 93 GLN A O 1
ATOM 776 N N . TYR A 1 94 ? 10.659 0.957 -21.144 1.00 85.50 94 TYR A N 1
ATOM 777 C CA . TYR A 1 94 ? 9.764 0.057 -20.422 1.00 85.50 94 TYR A CA 1
ATOM 778 C C . TYR A 1 94 ? 10.087 -0.086 -18.922 1.00 85.50 94 TYR A C 1
ATOM 780 O O . TYR A 1 94 ? 9.174 0.107 -18.114 1.00 85.50 94 TYR A O 1
ATOM 788 N N . PRO A 1 95 ? 11.343 -0.356 -18.496 1.00 87.56 95 PRO A N 1
ATOM 789 C CA . PRO A 1 95 ? 11.677 -0.490 -17.077 1.00 87.56 95 PRO A CA 1
ATOM 790 C C . PRO A 1 95 ? 11.345 0.759 -16.257 1.00 87.56 95 PRO A C 1
ATOM 792 O O . PRO A 1 95 ? 10.813 0.663 -15.153 1.00 87.56 95 PRO A O 1
ATOM 795 N N . ILE A 1 96 ? 11.644 1.931 -16.818 1.00 90.94 96 ILE A N 1
ATOM 796 C CA . ILE A 1 96 ? 11.483 3.225 -16.155 1.00 90.94 96 ILE A CA 1
ATOM 797 C C . ILE A 1 96 ? 9.996 3.580 -16.079 1.00 90.94 96 ILE A C 1
ATOM 799 O O . ILE A 1 96 ? 9.499 3.950 -15.015 1.00 90.94 96 ILE A O 1
ATOM 803 N N . LEU A 1 97 ? 9.260 3.401 -17.179 1.00 90.81 97 LEU A N 1
ATOM 804 C CA . LEU A 1 97 ? 7.822 3.669 -17.237 1.00 90.81 97 LEU A CA 1
ATOM 805 C C . LEU A 1 97 ? 7.034 2.761 -16.283 1.00 90.81 97 LEU A C 1
ATOM 807 O O . LEU A 1 97 ? 6.215 3.258 -15.505 1.00 90.81 97 LEU A O 1
ATOM 811 N N . LYS A 1 98 ? 7.325 1.452 -16.286 1.00 92.56 98 LYS A N 1
ATOM 812 C CA . LYS A 1 98 ? 6.681 0.476 -15.394 1.00 92.56 98 LYS A CA 1
ATOM 813 C C . LYS A 1 98 ? 6.946 0.810 -13.927 1.00 92.56 98 LYS A C 1
ATOM 815 O O . LYS A 1 98 ? 6.007 0.844 -13.131 1.00 92.56 98 LYS A O 1
ATOM 820 N N . ALA A 1 99 ? 8.200 1.104 -13.578 1.00 94.12 99 ALA A N 1
ATOM 821 C CA . ALA A 1 99 ? 8.581 1.480 -12.220 1.00 94.12 99 ALA A CA 1
ATOM 822 C C . ALA A 1 99 ? 7.869 2.755 -11.745 1.00 94.12 99 ALA A C 1
ATOM 824 O O . ALA A 1 99 ? 7.261 2.756 -10.675 1.00 94.12 99 ALA A O 1
ATOM 825 N N . ASN A 1 100 ? 7.882 3.819 -12.549 1.00 95.00 100 ASN A N 1
ATOM 826 C CA . ASN A 1 100 ? 7.245 5.089 -12.195 1.00 95.00 100 ASN A CA 1
ATOM 827 C C . ASN A 1 100 ? 5.729 4.945 -12.027 1.00 95.00 100 ASN A C 1
ATOM 829 O O . ASN A 1 100 ? 5.158 5.479 -11.075 1.00 95.00 100 ASN A O 1
ATOM 833 N N . PHE A 1 101 ? 5.080 4.184 -12.912 1.00 95.00 101 PHE A N 1
ATOM 834 C CA . PHE A 1 101 ? 3.654 3.896 -12.801 1.00 95.00 101 PHE A CA 1
ATOM 835 C C . PHE A 1 101 ? 3.336 3.132 -11.510 1.00 95.00 101 PHE A C 1
ATOM 837 O O . PHE A 1 101 ? 2.446 3.523 -10.756 1.00 95.00 101 PHE A O 1
ATOM 844 N N . ALA A 1 102 ? 4.111 2.090 -11.209 1.00 96.38 102 ALA A N 1
ATOM 845 C CA . ALA A 1 102 ? 3.963 1.297 -9.997 1.00 96.38 102 ALA A CA 1
ATOM 846 C C . ALA A 1 102 ? 4.141 2.135 -8.714 1.00 96.38 102 ALA A C 1
ATOM 848 O O . ALA A 1 102 ? 3.355 2.003 -7.774 1.00 96.38 102 ALA A O 1
ATOM 849 N N . ILE A 1 103 ? 5.139 3.024 -8.683 1.00 97.75 103 ILE A N 1
ATOM 850 C CA . ILE A 1 103 ? 5.383 3.951 -7.566 1.00 97.75 103 ILE A CA 1
ATOM 851 C C . ILE A 1 103 ? 4.198 4.909 -7.392 1.00 97.75 103 ILE A C 1
ATOM 853 O O . ILE A 1 103 ? 3.725 5.115 -6.271 1.00 97.75 103 ILE A O 1
ATOM 857 N N . ALA A 1 104 ? 3.683 5.469 -8.490 1.00 97.00 104 ALA A N 1
ATOM 858 C CA . ALA A 1 104 ? 2.536 6.371 -8.458 1.00 97.00 104 ALA A CA 1
ATOM 859 C C . ALA A 1 104 ? 1.269 5.677 -7.931 1.00 97.00 104 ALA A C 1
ATOM 861 O O . ALA A 1 104 ? 0.553 6.256 -7.110 1.00 97.00 104 ALA A O 1
ATOM 862 N N . MET A 1 105 ? 1.022 4.428 -8.344 1.00 97.06 105 MET A N 1
ATOM 863 C CA . MET A 1 105 ? -0.075 3.620 -7.806 1.00 97.06 105 MET A CA 1
ATOM 864 C C . MET A 1 105 ? 0.058 3.431 -6.293 1.00 97.06 105 MET A C 1
ATOM 866 O O . MET A 1 105 ? -0.887 3.722 -5.564 1.00 97.06 105 MET A O 1
ATOM 870 N N . ASN A 1 106 ? 1.236 3.023 -5.805 1.00 97.81 106 ASN A N 1
ATOM 871 C CA . ASN A 1 106 ? 1.445 2.783 -4.372 1.00 97.81 106 ASN A CA 1
ATOM 872 C C . ASN A 1 106 ? 1.268 4.058 -3.553 1.00 97.81 106 ASN A C 1
ATOM 874 O O . ASN A 1 106 ? 0.637 4.027 -2.502 1.00 97.81 106 ASN A O 1
ATOM 878 N N . LYS A 1 107 ? 1.776 5.193 -4.047 1.00 97.50 107 LYS A N 1
ATOM 879 C CA . LYS A 1 107 ? 1.580 6.487 -3.388 1.00 97.50 107 LYS A CA 1
ATOM 880 C C . LYS A 1 107 ? 0.094 6.824 -3.267 1.00 97.50 107 LYS A C 1
ATOM 882 O O . LYS A 1 107 ? -0.349 7.250 -2.205 1.00 97.50 107 LYS A O 1
ATOM 887 N N . ARG A 1 108 ? -0.678 6.615 -4.337 1.00 96.62 108 ARG A N 1
ATOM 888 C CA . ARG A 1 108 ? -2.129 6.835 -4.321 1.00 96.62 108 ARG A CA 1
ATOM 889 C C . ARG A 1 108 ? -2.825 5.914 -3.323 1.00 96.62 108 ARG A C 1
ATOM 891 O O . ARG A 1 108 ? -3.706 6.368 -2.604 1.00 96.62 108 ARG A O 1
ATOM 898 N N . GLU A 1 109 ? -2.420 4.652 -3.261 1.00 97.00 109 GLU A N 1
ATOM 899 C CA . GLU A 1 109 ? -3.030 3.692 -2.346 1.00 97.00 109 GLU A CA 1
ATOM 900 C C . GLU A 1 109 ? -2.731 4.001 -0.875 1.00 97.00 109 GLU A C 1
ATOM 902 O O . GLU A 1 109 ? -3.611 3.903 -0.023 1.00 97.00 109 GLU A O 1
ATOM 907 N N . ILE A 1 110 ? -1.525 4.474 -0.569 1.00 97.38 110 ILE A N 1
ATOM 908 C CA . ILE A 1 110 ? -1.185 4.939 0.778 1.00 97.38 110 ILE A CA 1
ATOM 909 C C . ILE A 1 110 ? -2.084 6.111 1.201 1.00 97.38 110 ILE A C 1
ATOM 911 O O . ILE A 1 110 ? -2.595 6.127 2.325 1.00 97.38 110 ILE A O 1
ATOM 915 N N . GLU A 1 111 ? -2.351 7.062 0.302 1.00 96.75 111 GLU A N 1
ATOM 916 C CA . GLU A 1 111 ? -3.306 8.141 0.578 1.00 96.75 111 GLU A CA 1
ATOM 917 C C . GLU A 1 111 ? -4.744 7.617 0.730 1.00 96.75 111 GLU A C 1
ATOM 919 O O . GLU A 1 111 ? -5.469 8.073 1.618 1.00 96.75 111 GLU A O 1
ATOM 924 N N . ASN A 1 112 ? -5.152 6.607 -0.047 1.00 96.69 112 ASN A N 1
ATOM 925 C CA . ASN A 1 112 ? -6.447 5.944 0.142 1.00 96.69 112 ASN A CA 1
ATOM 926 C C . ASN A 1 112 ? -6.561 5.326 1.542 1.00 96.69 112 ASN A C 1
ATOM 928 O O . ASN A 1 112 ? -7.586 5.502 2.205 1.00 96.69 112 ASN A O 1
ATOM 932 N N . TYR A 1 113 ? -5.518 4.652 2.039 1.00 9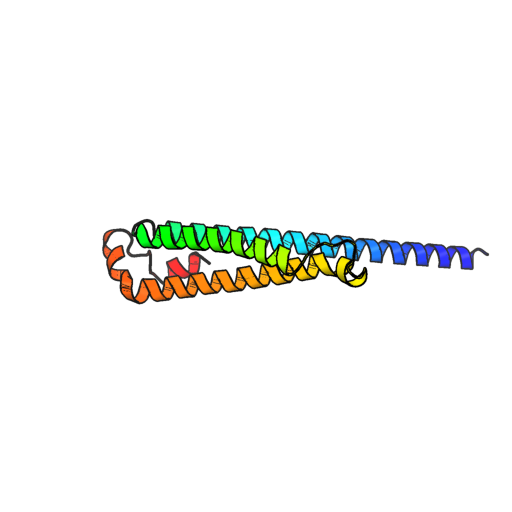6.94 113 TYR A N 1
ATOM 933 C CA . TYR A 1 113 ? -5.515 4.127 3.406 1.00 96.94 113 TYR A CA 1
ATOM 934 C C . TYR A 1 113 ? -5.683 5.235 4.439 1.00 96.94 113 TYR A C 1
ATOM 936 O O . TYR A 1 113 ? -6.484 5.089 5.366 1.00 96.94 113 TYR A O 1
ATOM 944 N N . ARG A 1 114 ? -4.988 6.366 4.270 1.00 96.44 114 ARG A N 1
ATOM 945 C CA . ARG A 1 114 ? -5.138 7.525 5.158 1.00 96.44 114 ARG A CA 1
ATOM 946 C C . ARG A 1 114 ? -6.582 8.033 5.176 1.00 96.44 114 ARG A C 1
ATOM 948 O O . ARG A 1 114 ? -7.120 8.282 6.254 1.00 96.44 114 ARG A O 1
ATOM 955 N N . LEU A 1 115 ? -7.232 8.134 4.016 1.00 96.69 115 LEU A N 1
ATOM 956 C CA . LEU A 1 115 ? -8.639 8.538 3.907 1.00 96.69 115 LEU A CA 1
ATOM 957 C C . LEU A 1 115 ? -9.581 7.550 4.604 1.00 96.69 115 LEU A C 1
ATOM 959 O O . LEU A 1 115 ? -10.400 7.966 5.422 1.00 96.69 115 LEU A O 1
ATOM 963 N N . ILE A 1 116 ? -9.429 6.251 4.332 1.00 96.69 116 ILE A N 1
ATOM 964 C CA . ILE A 1 116 ? -10.237 5.182 4.937 1.00 96.69 116 ILE A CA 1
ATOM 965 C C . ILE A 1 116 ? -10.130 5.221 6.463 1.00 96.69 116 ILE A C 1
ATOM 967 O O . ILE A 1 116 ? -11.145 5.160 7.155 1.00 96.69 116 ILE A O 1
ATOM 971 N N . ILE A 1 117 ? -8.914 5.339 6.998 1.00 97.38 117 ILE A N 1
ATOM 972 C CA . ILE A 1 117 ? -8.676 5.387 8.444 1.00 97.38 117 ILE A CA 1
ATOM 973 C C . ILE A 1 117 ? -9.288 6.637 9.062 1.00 97.38 117 ILE A C 1
ATOM 975 O O . ILE A 1 117 ? -9.959 6.540 10.090 1.00 97.38 117 ILE A O 1
ATOM 979 N N . ASN A 1 118 ? -9.060 7.802 8.456 1.00 96.75 118 ASN A N 1
ATOM 980 C CA . ASN A 1 118 ? -9.590 9.057 8.970 1.00 96.75 118 ASN A CA 1
ATOM 981 C C . ASN A 1 118 ? -11.118 9.018 9.012 1.00 96.75 118 ASN A C 1
ATOM 983 O O . ASN A 1 118 ? -11.707 9.368 10.033 1.00 96.75 118 ASN A O 1
ATOM 987 N N . GLU A 1 119 ? -11.758 8.532 7.948 1.00 97.50 119 GLU A N 1
ATOM 988 C CA . GLU A 1 119 ? -13.212 8.387 7.905 1.00 97.50 119 GLU A CA 1
ATOM 989 C C . GLU A 1 119 ? -13.710 7.367 8.932 1.00 97.50 119 GLU A C 1
ATOM 991 O O . GLU A 1 119 ? -14.652 7.630 9.678 1.00 97.50 119 GLU A O 1
ATOM 996 N N . TYR A 1 120 ? -13.026 6.231 9.056 1.00 97.44 120 TYR A N 1
ATOM 997 C CA . TYR A 1 120 ? -13.360 5.219 10.047 1.00 97.44 120 TYR A CA 1
ATOM 998 C C . TYR A 1 120 ? -13.288 5.768 11.479 1.00 97.44 120 TYR A C 1
ATOM 1000 O O . TYR A 1 120 ? -14.226 5.594 12.266 1.00 97.44 120 TYR A O 1
ATOM 1008 N N . CYS A 1 121 ? -12.202 6.465 11.817 1.00 96.50 121 CYS A N 1
ATOM 1009 C CA . CYS A 1 121 ? -11.968 7.014 13.146 1.00 96.50 121 CYS A CA 1
ATOM 1010 C C . CYS A 1 121 ? -12.949 8.131 13.523 1.00 96.50 121 CYS A C 1
ATOM 1012 O O . CYS A 1 121 ? -13.271 8.239 14.707 1.00 96.50 121 CYS A O 1
ATOM 1014 N N . LYS A 1 122 ? -13.490 8.899 12.561 1.00 96.31 122 LYS A N 1
ATOM 1015 C CA . LYS A 1 122 ? -14.556 9.886 12.832 1.00 96.31 122 LYS A CA 1
ATOM 1016 C C . LYS A 1 122 ? -15.762 9.247 13.519 1.00 96.31 122 LYS A C 1
ATOM 1018 O O . LYS A 1 122 ? -16.249 9.784 14.509 1.00 96.31 122 LYS A O 1
ATOM 1023 N N . TYR A 1 123 ? -16.207 8.086 13.037 1.00 95.81 123 TYR A N 1
ATOM 1024 C CA . TYR A 1 123 ? -17.419 7.439 13.554 1.00 95.81 123 TYR A CA 1
ATOM 1025 C C . TYR A 1 123 ? -17.154 6.327 14.563 1.00 95.81 123 TYR A C 1
ATOM 1027 O O . TYR A 1 123 ? -18.077 5.934 15.261 1.00 95.81 123 TYR A O 1
ATOM 1035 N N . ASN A 1 124 ? -15.934 5.788 14.654 1.00 95.56 124 ASN A N 1
ATOM 1036 C CA . ASN A 1 124 ? -15.668 4.573 15.437 1.00 95.56 124 ASN A CA 1
ATOM 1037 C C . ASN A 1 124 ? -14.683 4.767 16.597 1.00 95.56 124 ASN A C 1
ATOM 1039 O O . ASN A 1 124 ? -14.386 3.796 17.292 1.00 95.56 124 ASN A O 1
ATOM 1043 N N . LYS A 1 125 ? -14.199 5.991 16.865 1.00 94.12 125 LYS A N 1
ATOM 1044 C CA . LYS A 1 125 ? -13.234 6.257 17.952 1.00 94.12 125 LYS A CA 1
ATOM 1045 C C . LYS A 1 125 ? -13.677 5.691 19.309 1.00 94.12 125 LYS A C 1
ATOM 1047 O O . LYS A 1 125 ? -12.849 5.172 20.056 1.00 94.12 125 LYS A O 1
ATOM 1052 N N . TYR A 1 126 ? -14.975 5.740 19.616 1.00 93.44 126 TYR A N 1
ATOM 1053 C CA . TYR A 1 126 ? -15.522 5.257 20.890 1.00 93.44 126 TYR A CA 1
ATOM 1054 C C . TYR A 1 126 ? -15.264 3.761 21.140 1.00 93.44 126 TYR A C 1
ATOM 1056 O O . TYR A 1 126 ? -15.148 3.352 22.294 1.00 93.44 126 TYR A O 1
ATOM 1064 N N . LYS A 1 127 ? -15.112 2.943 20.086 1.00 94.06 127 LYS A N 1
ATOM 1065 C CA . LYS A 1 127 ? -14.829 1.503 20.209 1.00 94.06 127 LYS A CA 1
ATOM 1066 C C . LYS A 1 127 ? -13.487 1.217 20.879 1.00 94.06 127 LYS A C 1
ATOM 1068 O O . LYS A 1 127 ? -13.309 0.162 21.485 1.00 94.06 127 LYS A O 1
ATOM 1073 N N . PHE A 1 128 ? -12.549 2.155 20.783 1.00 94.25 128 PHE A N 1
ATOM 1074 C CA . PHE A 1 128 ? -11.182 1.980 21.257 1.00 94.25 128 PHE A CA 1
ATOM 1075 C C . PHE A 1 128 ? -10.939 2.557 22.654 1.00 94.25 128 PHE A C 1
ATOM 1077 O O . PHE A 1 128 ? -9.952 2.201 23.290 1.00 94.25 128 PHE A O 1
ATOM 1084 N N . ALA A 1 129 ? -11.872 3.356 23.184 1.00 90.81 129 ALA A N 1
ATOM 1085 C CA . ALA A 1 129 ? -11.700 4.136 24.413 1.00 90.81 129 ALA A CA 1
ATOM 1086 C C . ALA A 1 129 ? -11.277 3.326 25.654 1.00 90.81 129 ALA A C 1
ATOM 1088 O O . ALA A 1 129 ? -10.663 3.881 26.556 1.00 90.81 129 ALA A O 1
ATOM 1089 N N . LYS A 1 130 ? -11.599 2.026 25.717 1.00 89.12 130 LYS A N 1
ATOM 1090 C CA . LYS A 1 130 ? -11.239 1.154 26.850 1.00 89.12 130 LYS A CA 1
ATOM 1091 C C . LYS A 1 130 ? -10.017 0.267 26.606 1.00 89.12 130 LYS A C 1
ATOM 1093 O O . LYS A 1 130 ? -9.361 -0.117 27.564 1.00 89.12 130 LYS A O 1
ATOM 1098 N N . LYS A 1 131 ? -9.754 -0.123 25.354 1.00 90.31 131 LYS A N 1
ATOM 1099 C CA . LYS A 1 131 ? -8.722 -1.124 25.015 1.00 90.31 131 LYS A CA 1
ATOM 1100 C C . LYS A 1 131 ? -7.452 -0.496 24.454 1.00 90.31 131 LYS A C 1
ATOM 1102 O O . LYS A 1 131 ? -6.370 -0.989 24.738 1.00 90.31 131 LYS A O 1
ATOM 1107 N N . ASP A 1 132 ? -7.599 0.544 23.640 1.00 93.06 132 ASP A N 1
ATOM 1108 C CA . ASP A 1 132 ? -6.487 1.258 23.014 1.00 93.06 132 ASP A CA 1
ATOM 1109 C C . ASP A 1 132 ? -6.917 2.694 22.656 1.00 93.06 132 ASP A C 1
ATOM 1111 O O . ASP A 1 132 ? -7.255 2.977 21.506 1.00 93.06 132 ASP A O 1
ATOM 1115 N N . PRO A 1 133 ? -6.959 3.619 23.631 1.00 92.25 133 PRO A N 1
ATOM 1116 C CA . PRO A 1 133 ? -7.458 4.982 23.417 1.00 92.25 133 PRO A CA 1
ATOM 1117 C C . PRO A 1 133 ? -6.708 5.752 22.319 1.00 92.25 133 PRO A C 1
ATOM 1119 O O . PRO A 1 133 ? -7.258 6.675 21.714 1.00 92.25 133 PRO A O 1
ATOM 1122 N N . GLU A 1 134 ? -5.467 5.348 22.044 1.00 94.44 134 GLU A N 1
ATOM 1123 C CA . GLU A 1 134 ? -4.584 5.974 21.067 1.00 94.44 134 GLU A CA 1
ATOM 1124 C C . GLU A 1 134 ? -4.791 5.453 19.642 1.00 94.44 134 GLU A C 1
ATOM 1126 O O . GLU A 1 134 ? -4.275 6.064 18.711 1.00 94.44 134 GLU A O 1
ATOM 1131 N N . ALA A 1 135 ? -5.568 4.385 19.425 1.00 95.44 135 ALA A N 1
ATOM 1132 C CA . ALA A 1 135 ? -5.735 3.768 18.104 1.00 95.44 135 ALA A CA 1
ATOM 1133 C C . ALA A 1 135 ? -6.213 4.751 17.017 1.00 95.44 135 ALA A C 1
ATOM 1135 O O . ALA A 1 135 ? -5.852 4.595 15.854 1.00 95.44 135 ALA A O 1
ATOM 1136 N N . CYS A 1 136 ? -6.998 5.766 17.394 1.00 96.56 136 CYS A N 1
ATOM 1137 C CA . CYS A 1 136 ? -7.493 6.828 16.510 1.00 96.56 136 CYS A CA 1
ATOM 1138 C C . CYS A 1 136 ? -6.921 8.217 16.849 1.00 96.56 136 CYS A C 1
ATOM 1140 O O . CYS A 1 136 ? -7.497 9.231 16.446 1.00 96.56 136 CYS A O 1
ATOM 1142 N N . SER A 1 137 ? -5.840 8.310 17.632 1.00 95.19 137 SER A N 1
ATOM 1143 C CA . SER A 1 137 ? -5.228 9.612 17.912 1.00 95.19 137 SER A CA 1
ATOM 1144 C C . SER A 1 137 ? -4.478 10.121 16.674 1.00 95.19 137 SER A C 1
ATOM 1146 O O . SER A 1 137 ? -3.808 9.332 16.005 1.00 95.19 137 SER A O 1
ATOM 1148 N N . PRO A 1 138 ? -4.533 11.430 16.350 1.00 94.44 138 PRO A N 1
ATOM 1149 C CA . PRO A 1 138 ? -3.819 11.970 15.190 1.00 94.44 138 PRO A CA 1
ATOM 1150 C C . PRO A 1 138 ? -2.322 11.648 15.214 1.00 94.44 138 PRO A C 1
ATOM 1152 O O . PRO A 1 138 ? -1.740 11.318 14.186 1.00 94.44 138 PRO A O 1
ATOM 1155 N N . LYS A 1 139 ? -1.711 11.667 16.406 1.00 95.50 139 LYS A N 1
ATOM 1156 C CA . LYS A 1 139 ? -0.307 11.292 16.603 1.00 95.50 139 LYS A CA 1
ATOM 1157 C C . LYS A 1 139 ? -0.047 9.841 16.192 1.00 95.50 139 LYS A C 1
ATOM 1159 O O . LYS A 1 139 ? 0.896 9.594 15.446 1.00 95.50 139 LYS A O 1
ATOM 1164 N N . ARG A 1 140 ? -0.872 8.892 16.657 1.00 95.25 140 ARG A N 1
ATOM 1165 C CA . ARG A 1 140 ? -0.729 7.478 16.294 1.00 95.25 140 ARG A CA 1
ATOM 1166 C C . ARG A 1 140 ? -0.960 7.279 14.804 1.00 95.25 140 ARG A C 1
ATOM 1168 O O . ARG A 1 140 ? -0.115 6.664 14.169 1.00 95.25 140 ARG A O 1
ATOM 1175 N N . ILE A 1 141 ? -2.041 7.828 14.249 1.00 95.56 141 ILE A N 1
ATOM 1176 C CA . ILE A 1 141 ? -2.362 7.669 12.826 1.00 95.56 141 ILE A CA 1
ATOM 1177 C C . ILE A 1 141 ? -1.238 8.211 11.948 1.00 95.56 141 ILE A C 1
ATOM 1179 O O . ILE A 1 141 ? -0.784 7.496 11.065 1.00 95.56 141 ILE A O 1
ATOM 1183 N N . ASN A 1 142 ? -0.721 9.408 12.232 1.00 94.88 142 ASN A N 1
ATOM 1184 C CA . ASN A 1 142 ? 0.388 9.976 11.467 1.00 94.88 142 ASN A CA 1
ATOM 1185 C C . ASN A 1 142 ? 1.665 9.134 11.556 1.00 94.88 142 ASN A C 1
ATOM 1187 O O . ASN A 1 142 ? 2.413 9.109 10.595 1.00 94.88 142 ASN A O 1
ATOM 1191 N N . SER A 1 143 ? 1.904 8.420 12.662 1.00 95.75 143 SER A N 1
ATOM 1192 C CA . SER A 1 143 ? 3.078 7.542 12.787 1.00 95.75 143 SER A CA 1
ATOM 1193 C C . SER A 1 143 ? 2.984 6.231 11.995 1.00 95.75 143 SER A C 1
ATOM 1195 O O . SER A 1 143 ? 3.960 5.488 11.945 1.00 95.75 143 SER A O 1
ATOM 1197 N N . LEU A 1 144 ? 1.816 5.911 11.425 1.00 94.81 144 LEU A N 1
ATOM 1198 C CA . LEU A 1 144 ? 1.620 4.712 10.599 1.00 94.81 144 LEU A CA 1
ATOM 1199 C C . LEU A 1 144 ? 2.043 4.918 9.136 1.00 94.81 144 LEU A C 1
ATOM 1201 O O . LEU A 1 144 ? 2.103 3.939 8.392 1.00 94.81 144 LEU A O 1
ATOM 1205 N N . PHE A 1 145 ? 2.296 6.168 8.740 1.00 93.38 145 PHE A N 1
ATOM 1206 C CA . PHE A 1 145 ? 2.647 6.597 7.389 1.00 93.38 145 PHE A CA 1
ATOM 1207 C C . PHE A 1 145 ? 4.045 7.207 7.395 1.00 93.38 145 PHE A C 1
ATOM 1209 O O . PHE A 1 145 ? 4.841 6.826 6.512 1.00 93.38 145 PHE A O 1
#

Radius of gyration: 23.37 Å; chains: 1; bounding box: 65×21×65 Å